Protein AF-A0A0N4XVY9-F1 (afdb_monomer)

Secondary structure (DSSP, 8-state):
---STT------SHHHHHTSS---HHHHHHHHHHHHHH-TT---SEEEESSTTHHHHHHHHHSTT--PEEEE-HHHHHHHHHHHHHHHS------

Mean predicted aligned error: 10.37 Å

Structure (mmCIF, N/CA/C/O backbone):
data_AF-A0A0N4XVY9-F1
#
_entry.id   AF-A0A0N4XVY9-F1
#
loop_
_atom_site.group_PDB
_atom_site.id
_atom_site.type_symbol
_atom_site.label_atom_id
_atom_site.label_alt_id
_atom_site.label_comp_id
_atom_site.label_asym_id
_atom_site.label_entity_id
_atom_site.label_seq_id
_atom_site.pdbx_PDB_ins_code
_atom_site.Cartn_x
_atom_site.Cartn_y
_atom_site.Cartn_z
_atom_site.occupancy
_atom_site.B_iso_or_equiv
_atom_site.auth_seq_id
_atom_site.auth_comp_id
_atom_site.auth_asym_id
_atom_site.auth_atom_id
_atom_site.pdbx_PDB_model_num
ATOM 1 N N . MET A 1 1 ? -9.554 8.551 -5.044 1.00 36.94 1 MET A N 1
ATOM 2 C CA . MET A 1 1 ? -9.927 9.763 -4.291 1.00 36.94 1 MET A CA 1
ATOM 3 C C . MET A 1 1 ? -10.152 10.819 -5.357 1.00 36.94 1 MET A C 1
ATOM 5 O O . MET A 1 1 ? -9.195 11.182 -6.020 1.00 36.94 1 MET A O 1
ATOM 9 N N . VAL A 1 2 ? -11.415 11.116 -5.666 1.00 30.39 2 VAL A N 1
ATOM 10 C CA . VAL A 1 2 ? -11.815 12.006 -6.768 1.00 30.39 2 VAL A CA 1
ATOM 11 C C . VAL A 1 2 ? -12.195 13.327 -6.118 1.00 30.39 2 VAL A C 1
ATOM 13 O O . VAL A 1 2 ? -13.213 13.404 -5.435 1.00 30.39 2 VAL A O 1
ATOM 16 N N . THR A 1 3 ? -11.317 14.316 -6.223 1.00 38.84 3 THR A N 1
ATOM 17 C CA . THR A 1 3 ? -11.455 15.620 -5.550 1.00 38.84 3 THR A CA 1
ATOM 18 C C . THR A 1 3 ? -12.034 16.707 -6.450 1.00 38.84 3 THR A C 1
ATOM 20 O O . THR A 1 3 ? -12.315 17.801 -5.976 1.00 38.84 3 THR A O 1
ATOM 23 N N . ASP A 1 4 ? -12.294 16.404 -7.719 1.00 41.41 4 ASP A N 1
ATOM 24 C CA . ASP A 1 4 ? -13.075 17.244 -8.617 1.00 41.41 4 ASP A CA 1
ATOM 25 C C . ASP A 1 4 ? -13.737 16.409 -9.727 1.00 41.41 4 ASP A C 1
ATOM 27 O O . ASP A 1 4 ? -13.343 15.281 -10.022 1.00 41.41 4 ASP A O 1
ATOM 31 N N . LYS A 1 5 ? -14.763 16.977 -10.377 1.00 44.50 5 LYS A N 1
ATOM 32 C CA . LYS A 1 5 ? -15.406 16.409 -11.582 1.00 44.50 5 LYS A CA 1
ATOM 33 C C . LYS A 1 5 ? -14.470 16.391 -12.809 1.00 44.50 5 LYS A C 1
ATOM 35 O O . LYS A 1 5 ? -14.941 16.219 -13.928 1.00 44.50 5 LYS A O 1
ATOM 40 N N . LEU A 1 6 ? -13.175 16.635 -12.607 1.00 47.25 6 LEU A N 1
ATOM 41 C CA . LEU A 1 6 ? -12.143 16.722 -13.637 1.00 47.25 6 LEU A CA 1
ATOM 42 C C . LEU A 1 6 ? -11.199 15.515 -13.606 1.00 47.25 6 LEU A C 1
ATOM 44 O O . LEU A 1 6 ? -10.207 15.513 -14.331 1.00 47.25 6 LEU A O 1
ATOM 48 N N . ASP A 1 7 ? -11.512 14.506 -12.784 1.00 42.81 7 ASP A N 1
ATOM 49 C CA . ASP A 1 7 ? -10.786 13.235 -12.710 1.00 42.81 7 ASP A CA 1
ATOM 50 C C . ASP A 1 7 ? -9.282 13.430 -12.435 1.00 42.81 7 ASP A C 1
ATOM 52 O O . ASP A 1 7 ? -8.425 12.647 -12.855 1.00 42.81 7 ASP A O 1
ATOM 56 N N . ARG A 1 8 ? -8.929 14.512 -11.722 1.00 43.09 8 ARG A N 1
ATOM 57 C CA . ARG A 1 8 ? -7.546 14.771 -11.327 1.00 43.09 8 ARG A CA 1
ATOM 58 C C . ARG A 1 8 ? -7.231 13.935 -10.096 1.00 43.09 8 ARG A C 1
ATOM 60 O O . ARG A 1 8 ? -7.744 14.179 -9.003 1.00 43.09 8 ARG A O 1
ATOM 67 N N . GLY A 1 9 ? -6.343 12.960 -10.270 1.00 40.62 9 GLY A N 1
ATOM 68 C CA . GLY A 1 9 ? -5.670 12.292 -9.163 1.00 40.62 9 GLY A CA 1
ATOM 69 C C . GLY A 1 9 ? -4.725 13.272 -8.476 1.00 40.62 9 GLY A C 1
ATOM 70 O O . GLY A 1 9 ? -3.545 13.316 -8.804 1.00 40.62 9 GLY A O 1
ATOM 71 N N . LEU A 1 10 ? -5.236 14.093 -7.557 1.00 43.94 10 LEU A N 1
ATOM 72 C CA . LEU A 1 10 ? -4.369 14.840 -6.652 1.00 43.94 10 LEU A CA 1
ATOM 73 C C . LEU A 1 10 ? -3.641 13.830 -5.751 1.00 43.94 10 LEU A C 1
ATOM 75 O O . LEU A 1 10 ? -4.290 12.894 -5.268 1.00 43.94 10 LEU A O 1
ATOM 79 N N . PRO A 1 11 ? -2.329 13.997 -5.501 1.00 45.84 11 PRO A N 1
ATOM 80 C CA . PRO A 1 11 ? -1.599 13.177 -4.546 1.00 45.84 11 PRO A CA 1
ATOM 81 C C . PRO A 1 11 ? -2.191 13.379 -3.150 1.00 45.84 11 PRO A C 1
ATOM 83 O O . PRO A 1 11 ? -1.818 14.287 -2.410 1.00 45.84 11 PRO A O 1
ATOM 86 N N . GLY A 1 12 ? -3.189 12.577 -2.793 1.00 44.19 12 GLY A N 1
ATOM 87 C CA . GLY A 1 12 ? -3.832 12.647 -1.491 1.00 44.19 12 GLY A CA 1
ATOM 88 C C . GLY A 1 12 ? -2.854 12.171 -0.429 1.00 44.19 12 GLY A C 1
ATOM 89 O O . GLY A 1 12 ? -2.794 10.975 -0.187 1.00 44.19 12 GLY A O 1
ATOM 90 N N . GLY A 1 13 ? -2.069 13.086 0.150 1.00 47.91 13 GLY A N 1
ATOM 91 C CA . GLY A 1 13 ? -1.247 12.961 1.368 1.00 47.91 13 GLY A CA 1
ATOM 92 C C . GLY A 1 13 ? -0.121 11.913 1.396 1.00 47.91 13 GLY A C 1
ATOM 93 O O . GLY A 1 13 ? 0.837 12.073 2.148 1.00 47.91 13 GLY A O 1
ATOM 94 N N . VAL A 1 14 ? -0.203 10.848 0.596 1.00 49.00 14 VAL A N 1
ATOM 95 C CA . VAL A 1 14 ? 0.686 9.680 0.678 1.00 49.00 14 VAL A CA 1
ATOM 96 C C . VAL A 1 14 ? 1.970 9.883 -0.134 1.00 49.00 14 VAL A C 1
ATOM 98 O O . VAL A 1 14 ? 3.035 9.448 0.299 1.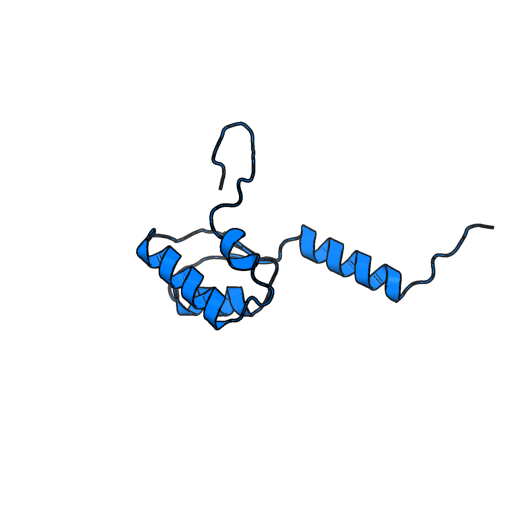00 49.00 14 VAL A O 1
ATOM 101 N N . GLU A 1 15 ? 1.918 10.610 -1.256 1.00 45.38 15 GLU A N 1
ATOM 102 C CA . GLU A 1 15 ? 3.122 10.875 -2.065 1.00 45.38 15 GLU A CA 1
ATOM 103 C C . GLU A 1 15 ? 4.114 11.814 -1.362 1.00 45.38 15 GLU A C 1
ATOM 105 O O . GLU A 1 15 ? 5.321 11.702 -1.566 1.00 45.38 15 GLU A O 1
ATOM 110 N N . THR A 1 16 ? 3.642 12.686 -0.465 1.00 42.09 16 THR A N 1
ATOM 111 C CA . THR A 1 16 ? 4.510 13.602 0.293 1.00 42.09 16 THR A CA 1
ATOM 112 C C . THR A 1 16 ? 5.361 12.864 1.334 1.00 42.09 16 THR A C 1
ATOM 114 O O . THR A 1 16 ? 6.4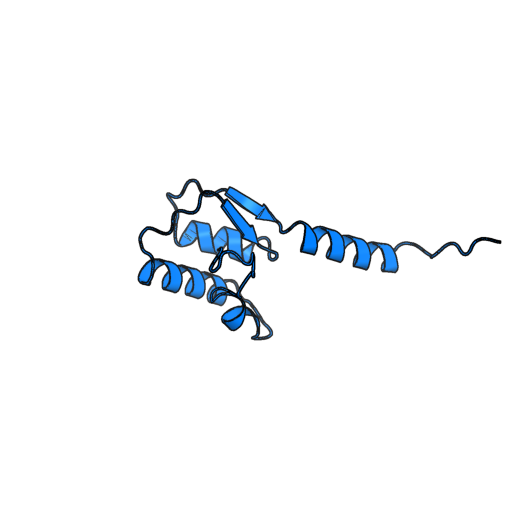83 13.281 1.606 1.00 42.09 16 THR A O 1
ATOM 117 N N . PHE A 1 17 ? 4.881 11.733 1.872 1.00 45.25 17 PHE A N 1
ATOM 118 C CA . PHE A 1 17 ? 5.669 10.862 2.758 1.00 45.25 17 PHE A CA 1
ATOM 119 C C . PHE A 1 17 ? 6.664 9.982 1.983 1.00 45.25 17 PHE A C 1
ATOM 121 O O . PHE A 1 17 ? 7.757 9.707 2.477 1.00 45.25 17 PHE A O 1
ATOM 128 N N . ALA A 1 18 ? 6.304 9.553 0.769 1.00 46.41 18 ALA A N 1
ATOM 129 C CA . ALA A 1 18 ? 7.108 8.642 -0.050 1.00 46.41 18 ALA A CA 1
ATOM 130 C C . ALA A 1 18 ? 8.267 9.322 -0.806 1.00 46.41 18 ALA A C 1
ATOM 132 O O . ALA A 1 18 ? 9.148 8.637 -1.318 1.00 46.41 18 ALA A O 1
ATOM 133 N N . HIS A 1 19 ? 8.307 10.659 -0.858 1.00 45.25 19 HIS A N 1
ATOM 134 C CA . HIS A 1 19 ? 9.400 11.404 -1.499 1.00 45.25 19 HIS A CA 1
ATOM 135 C C . HIS A 1 19 ? 10.725 11.360 -0.706 1.00 45.25 19 HIS A C 1
ATOM 137 O O . HIS A 1 19 ? 11.772 11.760 -1.212 1.00 45.25 19 HIS A O 1
ATOM 143 N N . SER A 1 20 ? 10.711 10.855 0.534 1.00 47.31 20 SER A N 1
ATOM 144 C CA . SER A 1 20 ? 11.932 10.549 1.285 1.00 47.31 20 SER A CA 1
ATOM 145 C C . SER A 1 20 ? 12.459 9.180 0.850 1.00 47.31 20 SER A C 1
ATOM 147 O O . SER A 1 20 ? 11.759 8.184 0.985 1.00 47.31 20 SER A O 1
ATOM 149 N N . PHE A 1 21 ? 13.697 9.144 0.354 1.00 47.53 21 PHE A N 1
ATOM 150 C CA . PHE A 1 21 ? 14.431 8.055 -0.323 1.00 47.53 21 PHE A CA 1
ATOM 151 C C . PHE A 1 21 ? 14.470 6.650 0.341 1.00 47.53 21 PHE A C 1
ATOM 153 O O . PHE A 1 21 ? 15.217 5.783 -0.108 1.00 47.53 21 PHE A O 1
ATOM 160 N N . CYS A 1 22 ? 13.709 6.394 1.407 1.00 57.88 22 CYS A N 1
ATOM 161 C CA . CYS A 1 22 ? 13.584 5.091 2.049 1.00 57.88 22 CYS A CA 1
AT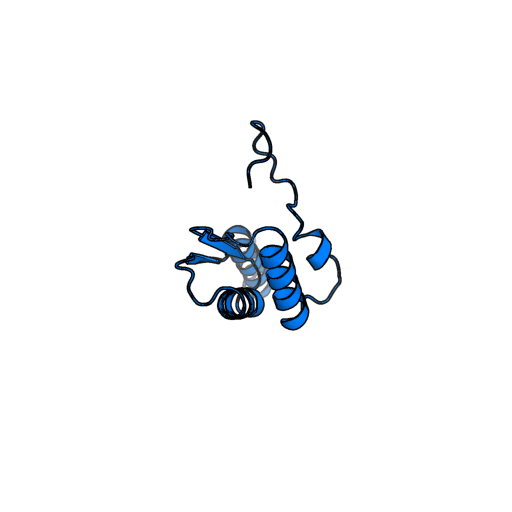OM 162 C C . CYS A 1 22 ? 12.223 4.970 2.759 1.00 57.88 22 CYS A C 1
ATOM 164 O O . CYS A 1 22 ? 12.041 5.408 3.901 1.00 57.88 22 CYS A O 1
ATOM 166 N N . VAL A 1 23 ? 11.248 4.362 2.084 1.00 68.06 23 VAL A N 1
ATOM 167 C CA . VAL A 1 23 ? 9.978 3.970 2.702 1.00 68.06 23 VAL A CA 1
ATOM 168 C C . VAL A 1 23 ? 10.220 2.679 3.489 1.00 68.06 23 VAL A C 1
ATOM 170 O O . VAL A 1 23 ? 10.302 1.585 2.943 1.00 68.06 23 VAL A O 1
ATOM 173 N N . THR A 1 24 ? 10.402 2.802 4.805 1.00 78.75 24 THR A N 1
ATOM 174 C CA . THR A 1 24 ? 10.558 1.640 5.692 1.00 78.75 24 THR A CA 1
ATOM 175 C C . THR A 1 24 ? 9.199 1.124 6.162 1.00 78.75 24 THR A C 1
ATOM 177 O O . THR A 1 24 ? 8.218 1.867 6.219 1.00 78.75 24 THR A O 1
ATOM 180 N N . ALA A 1 25 ? 9.137 -0.135 6.608 1.00 81.19 25 ALA A N 1
ATOM 181 C CA . ALA A 1 25 ? 7.928 -0.681 7.233 1.00 81.19 25 ALA A CA 1
ATOM 182 C C . ALA A 1 25 ? 7.438 0.172 8.424 1.00 81.19 25 ALA A C 1
ATOM 184 O O . ALA A 1 25 ? 6.230 0.323 8.619 1.00 81.19 25 ALA A O 1
ATOM 185 N N . ALA A 1 26 ? 8.365 0.777 9.179 1.00 83.50 26 ALA A N 1
ATOM 186 C CA . ALA A 1 26 ? 8.051 1.697 10.269 1.00 83.50 26 ALA A CA 1
ATOM 187 C C . ALA A 1 26 ? 7.371 2.978 9.760 1.00 83.50 26 ALA A C 1
ATOM 189 O O . ALA A 1 26 ? 6.329 3.360 10.292 1.00 83.50 26 ALA A O 1
ATOM 190 N N . ASN A 1 27 ? 7.892 3.585 8.689 1.00 83.12 27 ASN A N 1
ATOM 191 C CA . ASN A 1 27 ? 7.308 4.786 8.081 1.00 83.12 27 ASN A CA 1
ATOM 192 C C . ASN A 1 27 ? 5.880 4.515 7.586 1.00 83.12 27 ASN A C 1
ATOM 194 O O . ASN A 1 27 ? 4.964 5.288 7.866 1.00 83.12 27 ASN A O 1
ATOM 198 N N . VAL A 1 28 ? 5.664 3.374 6.926 1.00 84.81 28 VAL A N 1
ATOM 199 C CA . VAL A 1 28 ? 4.340 2.975 6.423 1.00 84.81 28 VAL A CA 1
ATOM 200 C C . VAL A 1 28 ? 3.356 2.693 7.563 1.00 84.81 28 VAL A C 1
ATOM 202 O O . VAL A 1 28 ? 2.173 3.020 7.469 1.00 84.81 28 VAL A O 1
ATOM 205 N N . ARG A 1 29 ? 3.822 2.121 8.678 1.00 88.44 29 ARG A N 1
ATOM 206 C CA . ARG A 1 29 ? 2.985 1.942 9.872 1.00 88.44 29 ARG A CA 1
ATOM 207 C C . ARG A 1 29 ? 2.568 3.286 10.465 1.00 88.44 29 ARG A C 1
ATOM 209 O O . ARG A 1 29 ? 1.391 3.461 10.772 1.00 88.44 29 ARG A O 1
ATOM 216 N N . THR A 1 30 ? 3.503 4.227 10.596 1.00 89.62 30 THR A N 1
ATOM 217 C CA . THR A 1 30 ? 3.217 5.587 11.075 1.00 89.62 30 THR A CA 1
ATOM 218 C C . THR A 1 30 ? 2.201 6.289 10.181 1.00 89.62 30 THR A C 1
ATOM 220 O O . THR A 1 30 ? 1.246 6.865 10.694 1.00 89.62 30 THR A O 1
ATOM 223 N N . LEU A 1 31 ? 2.332 6.161 8.857 1.00 87.50 31 LEU A N 1
ATOM 224 C CA . LEU A 1 31 ? 1.349 6.677 7.905 1.00 87.50 31 LEU A CA 1
ATOM 225 C C . LEU A 1 31 ? -0.064 6.155 8.209 1.00 87.50 31 LEU A C 1
ATOM 227 O O . LEU A 1 31 ? -0.995 6.946 8.350 1.00 87.50 31 LEU A O 1
ATOM 231 N N . PHE A 1 32 ? -0.240 4.839 8.356 1.00 89.25 32 PHE A N 1
ATOM 232 C CA . PHE A 1 32 ? -1.561 4.279 8.652 1.00 89.25 32 PHE A CA 1
ATOM 233 C C . PHE A 1 32 ? -2.094 4.686 10.031 1.00 89.25 32 PHE A C 1
ATOM 235 O O . PHE A 1 32 ? -3.302 4.867 10.176 1.00 89.25 32 PHE A O 1
ATOM 242 N N . LEU A 1 33 ? -1.225 4.876 11.030 1.00 91.94 33 LEU A N 1
ATOM 243 C CA . LEU A 1 33 ? -1.628 5.409 12.335 1.00 91.94 33 LEU A CA 1
ATOM 244 C C . LEU A 1 33 ? -2.155 6.846 12.226 1.00 91.94 33 LEU A C 1
ATOM 246 O O . LEU A 1 33 ? -3.186 7.148 12.826 1.00 91.94 33 LEU A O 1
ATOM 250 N N . ILE A 1 34 ? -1.498 7.695 11.429 1.00 91.75 34 ILE A N 1
ATOM 251 C CA . ILE A 1 34 ? -1.954 9.066 11.152 1.00 91.75 34 ILE A CA 1
ATOM 252 C C . ILE A 1 34 ? -3.292 9.042 10.404 1.00 91.75 34 ILE A C 1
ATOM 254 O O . ILE A 1 34 ? -4.223 9.755 10.776 1.00 91.75 34 ILE A O 1
ATOM 258 N N . ILE A 1 35 ? -3.432 8.179 9.391 1.00 89.75 35 ILE A N 1
ATOM 259 C CA . ILE A 1 35 ? -4.707 8.005 8.680 1.00 89.75 35 ILE A CA 1
ATOM 260 C C . ILE A 1 35 ? -5.808 7.617 9.667 1.00 89.75 35 ILE A C 1
ATOM 262 O O . ILE A 1 35 ? -6.867 8.229 9.647 1.00 89.75 35 ILE A O 1
ATOM 266 N N . ARG A 1 36 ? -5.555 6.670 10.577 1.00 89.88 36 ARG A N 1
ATOM 267 C CA . ARG A 1 36 ? -6.534 6.258 11.592 1.00 89.88 36 ARG A CA 1
ATOM 268 C C . ARG A 1 36 ? -6.897 7.388 12.558 1.00 89.88 36 ARG A C 1
ATOM 270 O O . ARG A 1 36 ? -8.044 7.457 12.981 1.00 89.88 36 ARG A O 1
ATOM 277 N N . SER A 1 37 ? -5.950 8.258 12.927 1.00 91.75 37 SER A N 1
ATOM 278 C CA . SER A 1 37 ? -6.254 9.398 13.804 1.00 91.75 37 SER A CA 1
ATOM 279 C C . SER A 1 37 ? -7.085 10.477 13.112 1.00 91.75 37 SER A C 1
ATOM 281 O O . SER A 1 37 ? -7.879 11.139 13.768 1.00 91.75 37 SER A O 1
ATOM 283 N N . LEU A 1 38 ? -6.901 10.658 11.801 1.00 91.00 38 LEU A N 1
ATOM 284 C CA . LEU A 1 38 ? -7.623 11.665 11.018 1.00 91.00 38 LEU A CA 1
ATOM 285 C C . LEU A 1 38 ? -8.969 11.143 10.494 1.00 91.00 38 LEU A C 1
ATOM 287 O O . LEU A 1 38 ? -9.922 11.904 10.364 1.00 91.00 38 LEU A O 1
ATOM 291 N N . LEU A 1 39 ? -9.035 9.850 10.179 1.00 87.81 39 LEU A N 1
ATOM 292 C CA . LEU A 1 39 ? -10.171 9.148 9.591 1.00 87.81 39 LEU A CA 1
ATOM 293 C C . LEU A 1 39 ? -10.344 7.798 10.314 1.00 87.81 39 LEU A C 1
ATOM 295 O O . LEU A 1 39 ? -9.912 6.760 9.804 1.00 87.81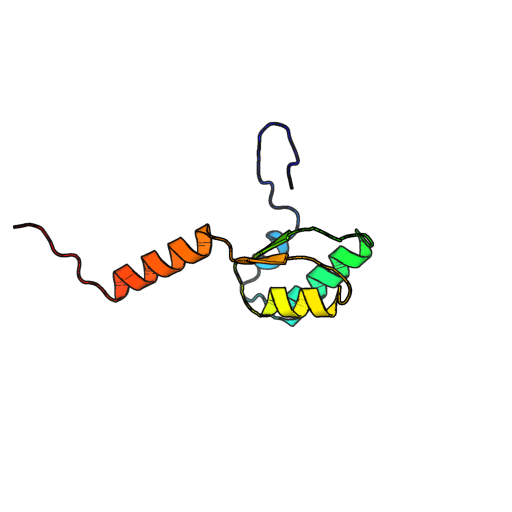 39 LEU A O 1
ATOM 299 N N . PRO A 1 40 ? -10.950 7.781 11.514 1.00 83.75 40 PRO A N 1
ATOM 300 C CA . PRO A 1 40 ? -11.116 6.553 12.297 1.00 83.75 40 PRO A CA 1
ATOM 301 C C . PRO A 1 40 ? -11.957 5.494 11.569 1.00 83.75 40 PRO A C 1
ATOM 303 O O . PRO A 1 40 ? -11.671 4.303 11.684 1.00 83.75 40 PRO A O 1
ATOM 306 N N . ASP A 1 41 ? -12.900 5.926 10.728 1.00 83.69 41 ASP A N 1
ATOM 307 C CA . ASP A 1 41 ? -13.752 5.060 9.903 1.00 83.69 41 ASP A CA 1
ATOM 308 C C . ASP A 1 41 ? -13.140 4.742 8.528 1.00 83.69 41 ASP A C 1
ATOM 310 O O . ASP A 1 41 ? -13.848 4.449 7.561 1.00 83.69 41 ASP A O 1
ATOM 314 N N . PHE A 1 42 ? -11.811 4.817 8.400 1.00 85.19 42 PHE A N 1
ATOM 315 C CA . PHE A 1 42 ? -11.106 4.465 7.170 1.00 85.19 42 PHE A CA 1
ATOM 316 C C . PHE A 1 42 ? -11.224 2.958 6.868 1.00 85.19 42 PHE A C 1
ATOM 318 O O . PHE A 1 42 ? -10.350 2.151 7.188 1.00 85.19 42 PHE A O 1
ATOM 325 N N . ALA A 1 43 ? -12.324 2.589 6.211 1.00 83.12 43 ALA A N 1
ATOM 326 C CA . ALA A 1 43 ? -12.681 1.230 5.808 1.00 83.12 43 ALA A CA 1
ATOM 327 C C . ALA A 1 43 ? -12.872 1.133 4.281 1.00 83.12 43 ALA A C 1
ATOM 329 O O . ALA A 1 43 ? -13.969 0.829 3.797 1.00 83.12 43 ALA A O 1
ATOM 330 N N . PRO A 1 44 ? -11.843 1.446 3.471 1.00 87.88 44 PRO A N 1
ATOM 331 C CA . PRO A 1 44 ? -11.976 1.356 2.026 1.00 87.88 44 PRO A CA 1
ATOM 332 C C . PRO A 1 44 ? -12.259 -0.091 1.609 1.00 87.88 44 PRO A C 1
ATOM 334 O O . PRO A 1 44 ? -11.629 -1.023 2.088 1.00 87.88 44 PRO A O 1
ATOM 337 N N . LYS A 1 45 ? -13.144 -0.304 0.630 1.00 89.31 45 LYS A N 1
ATOM 338 C CA . LYS A 1 45 ? -13.344 -1.649 0.053 1.00 89.31 45 LYS A CA 1
ATOM 339 C C . LYS A 1 45 ? -12.062 -2.193 -0.587 1.00 89.31 45 LYS A C 1
ATOM 341 O O . LYS A 1 45 ? -11.861 -3.404 -0.682 1.00 89.31 45 LYS A O 1
ATOM 346 N N . THR A 1 46 ? -11.210 -1.297 -1.082 1.00 86.44 46 THR A N 1
ATOM 347 C CA . THR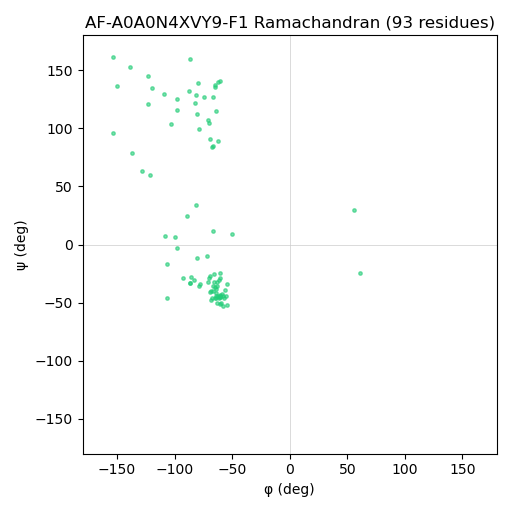 A 1 46 ? -10.014 -1.641 -1.845 1.00 86.44 46 THR A CA 1
ATOM 348 C C . THR A 1 46 ? -8.915 -0.603 -1.641 1.00 86.44 46 THR A C 1
ATOM 350 O O . THR A 1 46 ? -9.183 0.595 -1.699 1.00 86.44 46 THR A O 1
ATOM 353 N N . ILE A 1 47 ? -7.682 -1.070 -1.451 1.00 86.31 47 ILE A N 1
ATOM 354 C CA . ILE A 1 47 ? -6.458 -0.263 -1.465 1.00 86.31 47 ILE A CA 1
ATOM 355 C C . ILE A 1 47 ? -5.553 -0.785 -2.579 1.00 86.31 47 ILE A C 1
ATOM 357 O O . ILE A 1 47 ? -5.362 -1.994 -2.718 1.00 86.31 47 ILE A O 1
ATOM 361 N N . VAL A 1 48 ? -4.989 0.135 -3.359 1.00 84.88 48 VAL A N 1
ATOM 362 C CA . VAL A 1 48 ? -4.007 -0.161 -4.405 1.00 84.88 48 VAL A CA 1
ATOM 363 C C . VAL A 1 48 ? -2.646 0.362 -3.955 1.00 84.88 48 VAL A C 1
ATOM 365 O O . VAL A 1 48 ? -2.545 1.520 -3.563 1.00 84.88 48 VAL A O 1
ATOM 368 N N . THR A 1 49 ? -1.612 -0.474 -4.011 1.00 82.38 49 THR A N 1
ATOM 369 C CA . THR A 1 49 ? -0.237 -0.116 -3.623 1.00 82.38 49 THR A CA 1
ATOM 370 C C . THR A 1 49 ? 0.779 -0.698 -4.610 1.00 82.38 49 THR A C 1
ATOM 372 O O . THR A 1 49 ? 0.507 -1.678 -5.308 1.00 82.38 49 THR A O 1
ATOM 375 N N . ASP A 1 50 ? 1.921 -0.039 -4.736 1.00 74.00 50 ASP A N 1
ATOM 376 C CA . ASP A 1 50 ? 3.083 -0.421 -5.538 1.00 74.00 50 ASP A CA 1
ATOM 377 C C . ASP A 1 50 ? 4.121 -1.228 -4.737 1.00 74.00 50 ASP A C 1
ATOM 379 O O . ASP A 1 50 ? 4.774 -2.104 -5.307 1.00 74.00 50 ASP A O 1
ATOM 383 N N . GLU A 1 51 ? 4.214 -1.009 -3.421 1.00 66.81 51 GLU A N 1
ATOM 384 C CA . GLU A 1 51 ? 5.100 -1.740 -2.512 1.00 66.81 51 GLU A CA 1
ATOM 385 C C . GLU A 1 51 ? 4.383 -2.876 -1.764 1.00 66.81 51 GLU A C 1
ATOM 387 O O . GLU A 1 51 ? 3.475 -2.693 -0.951 1.00 66.81 51 GLU A O 1
ATOM 392 N N . ALA A 1 52 ? 4.816 -4.106 -2.037 1.00 64.88 52 ALA A N 1
ATOM 393 C CA . ALA A 1 52 ? 3.933 -5.248 -1.874 1.00 64.88 52 ALA A CA 1
ATOM 394 C C . ALA A 1 52 ? 3.732 -5.763 -0.441 1.00 64.88 52 ALA A C 1
ATOM 396 O O . ALA A 1 52 ? 2.642 -6.234 -0.116 1.00 64.88 52 ALA A O 1
ATOM 397 N N . ALA A 1 53 ? 4.762 -5.719 0.406 1.00 73.81 53 ALA A N 1
ATOM 398 C CA . ALA A 1 53 ? 4.724 -6.371 1.718 1.00 73.81 53 ALA A CA 1
ATOM 399 C C . ALA A 1 53 ? 4.578 -5.375 2.875 1.00 73.81 53 ALA A C 1
ATOM 401 O O . ALA A 1 53 ? 3.740 -5.577 3.751 1.00 73.81 53 ALA A O 1
ATOM 402 N N . CYS A 1 54 ? 5.352 -4.286 2.877 1.00 80.12 54 CYS A N 1
ATOM 403 C CA . CYS A 1 54 ? 5.334 -3.283 3.946 1.00 80.12 54 CYS A CA 1
ATOM 404 C C . CYS A 1 54 ? 3.962 -2.599 4.071 1.00 80.12 54 CYS A C 1
ATOM 406 O O . CYS A 1 54 ? 3.440 -2.517 5.180 1.00 80.12 54 CYS A O 1
ATOM 408 N N . PHE A 1 55 ? 3.325 -2.197 2.964 1.00 82.62 55 PHE A N 1
ATOM 409 C CA . PHE A 1 55 ? 1.984 -1.600 2.987 1.00 82.62 55 PHE A CA 1
ATOM 410 C C . PHE A 1 55 ? 0.908 -2.588 3.412 1.00 82.62 55 PHE A C 1
ATOM 412 O O . PHE A 1 55 ? 0.104 -2.267 4.286 1.00 82.62 55 PHE A O 1
ATOM 419 N N . CYS A 1 56 ? 0.918 -3.803 2.862 1.00 82.69 56 CYS A N 1
ATOM 420 C CA . CYS A 1 56 ? -0.061 -4.823 3.230 1.00 82.69 56 CYS A CA 1
ATOM 421 C C . CYS A 1 56 ? 0.029 -5.192 4.719 1.00 82.69 56 CYS A C 1
ATOM 423 O O . CYS A 1 56 ? -0.992 -5.241 5.408 1.00 82.69 56 CYS A O 1
ATOM 425 N N . ASN A 1 57 ? 1.243 -5.417 5.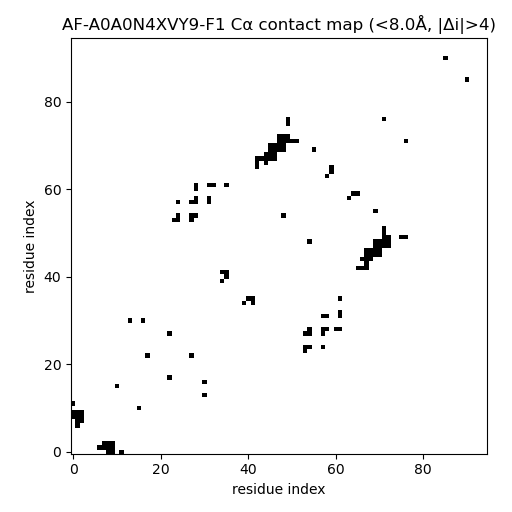226 1.00 86.56 57 ASN A N 1
ATOM 426 C CA . ASN A 1 57 ? 1.462 -5.807 6.616 1.00 86.56 57 ASN A CA 1
ATOM 427 C C . ASN A 1 57 ? 1.123 -4.661 7.572 1.00 86.56 57 ASN A C 1
ATOM 429 O O . ASN A 1 57 ? 0.367 -4.860 8.521 1.00 86.56 57 ASN A O 1
ATOM 433 N N . SER A 1 58 ? 1.618 -3.452 7.301 1.00 88.00 58 SER A N 1
ATOM 434 C CA . SER A 1 58 ? 1.347 -2.288 8.147 1.00 88.00 58 SER A CA 1
ATOM 435 C C . SER A 1 58 ? -0.136 -1.920 8.163 1.00 88.00 58 SER A C 1
ATOM 437 O O . SER A 1 58 ? -0.660 -1.603 9.230 1.00 88.00 58 SER A O 1
ATOM 439 N N . TYR A 1 59 ? -0.839 -2.034 7.029 1.00 89.06 59 TYR A N 1
ATOM 440 C CA . TYR A 1 59 ? -2.287 -1.825 6.981 1.00 89.06 59 TYR A CA 1
ATOM 441 C C . TYR A 1 59 ? -3.023 -2.814 7.890 1.00 89.06 59 TYR A C 1
ATOM 443 O O . TYR A 1 59 ? -3.802 -2.400 8.744 1.00 89.06 59 TYR A O 1
ATOM 451 N N . ARG A 1 60 ? -2.731 -4.116 7.761 1.00 88.94 60 ARG A N 1
ATOM 452 C CA . ARG A 1 60 ? -3.367 -5.168 8.573 1.00 88.94 60 ARG A CA 1
ATOM 453 C C . ARG A 1 60 ? -3.065 -5.035 10.065 1.00 88.94 60 ARG A C 1
ATOM 455 O O . ARG A 1 60 ? -3.917 -5.358 10.880 1.00 88.94 60 ARG A O 1
ATOM 462 N N . VAL A 1 61 ? -1.886 -4.532 10.432 1.00 91.75 61 VAL A N 1
ATOM 463 C CA . VAL A 1 61 ? -1.541 -4.256 11.837 1.00 91.75 61 VAL A CA 1
ATOM 464 C C . VAL A 1 61 ? -2.359 -3.091 12.401 1.00 91.75 61 VAL A C 1
ATOM 466 O O . VAL A 1 61 ? -2.770 -3.138 13.559 1.00 91.75 61 VAL A O 1
ATOM 469 N N . VAL A 1 62 ? -2.586 -2.032 11.620 1.00 91.19 62 VAL A N 1
ATOM 470 C CA . VAL A 1 62 ? -3.308 -0.836 12.096 1.00 91.19 62 VAL A CA 1
ATOM 471 C C . VAL A 1 62 ? -4.832 -1.005 12.021 1.00 91.19 62 VAL A C 1
ATOM 473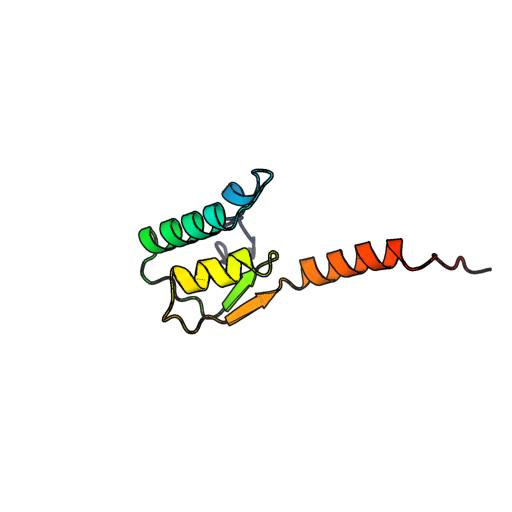 O O . VAL A 1 62 ? -5.540 -0.465 12.877 1.00 91.19 62 VAL A O 1
ATOM 476 N N . PHE A 1 63 ? -5.318 -1.784 11.051 1.00 90.25 63 PHE A N 1
ATOM 477 C CA . PHE A 1 63 ? -6.731 -2.028 10.752 1.00 90.25 63 PHE A CA 1
ATOM 478 C C . PHE A 1 63 ? -7.051 -3.542 10.669 1.00 90.25 63 PHE A C 1
ATOM 480 O O . PHE A 1 63 ? -7.442 -4.033 9.607 1.00 90.25 63 PHE A O 1
ATOM 487 N N . PRO A 1 64 ? -6.903 -4.311 11.766 1.00 88.19 64 PRO A N 1
ATOM 488 C CA . PRO A 1 64 ? -6.956 -5.780 11.732 1.00 88.19 64 PRO A CA 1
ATOM 489 C C . PRO A 1 64 ? -8.322 -6.369 11.354 1.00 88.19 64 PRO A C 1
ATOM 491 O O . PRO A 1 64 ? -8.382 -7.468 10.814 1.00 88.19 64 PRO A O 1
ATOM 494 N N . ASN A 1 65 ? -9.411 -5.636 11.597 1.00 86.25 65 ASN A N 1
ATOM 495 C CA . ASN A 1 65 ? -10.780 -6.126 11.403 1.00 86.25 65 ASN A CA 1
ATOM 496 C C . ASN A 1 65 ? -11.421 -5.655 10.085 1.00 86.25 65 ASN A C 1
ATOM 498 O O . ASN A 1 65 ? -12.614 -5.861 9.873 1.00 86.25 65 ASN A O 1
ATOM 502 N N . MET A 1 66 ? -10.664 -4.993 9.205 1.00 83.19 66 MET A N 1
ATOM 503 C CA . MET A 1 66 ? -11.212 -4.440 7.965 1.00 83.19 66 MET A CA 1
ATOM 504 C C . MET A 1 66 ? -11.199 -5.472 6.834 1.00 83.19 66 MET A C 1
ATO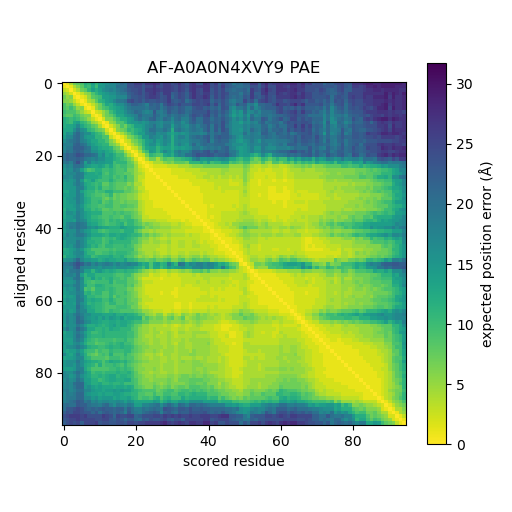M 506 O O . MET A 1 66 ? -10.170 -6.077 6.539 1.00 83.19 66 MET A O 1
ATOM 510 N N . ASN A 1 67 ? -12.322 -5.610 6.122 1.00 87.50 67 ASN A N 1
ATOM 511 C CA . ASN A 1 67 ? -12.458 -6.494 4.952 1.00 87.50 67 ASN A CA 1
ATOM 512 C C . ASN A 1 67 ? -11.914 -5.858 3.652 1.00 87.50 67 ASN A C 1
ATOM 514 O O . ASN A 1 67 ? -12.463 -6.019 2.559 1.00 87.50 67 ASN A O 1
ATOM 518 N N . THR A 1 68 ? -10.855 -5.065 3.780 1.00 88.88 68 THR A N 1
ATOM 519 C CA . THR A 1 68 ? -10.254 -4.305 2.686 1.00 88.88 68 THR A CA 1
ATOM 520 C C . THR A 1 68 ? -9.463 -5.225 1.773 1.00 88.88 68 THR A C 1
ATOM 522 O O . THR A 1 68 ? -8.553 -5.934 2.211 1.00 88.88 68 THR A O 1
ATOM 525 N N . ARG A 1 69 ? -9.751 -5.176 0.471 1.00 87.94 69 ARG A N 1
ATOM 526 C CA . ARG A 1 69 ? -8.958 -5.895 -0.532 1.00 87.94 69 ARG A CA 1
ATOM 527 C C . ARG A 1 69 ? -7.707 -5.104 -0.894 1.00 87.94 69 ARG A C 1
ATOM 529 O O . ARG A 1 69 ? -7.790 -3.934 -1.254 1.00 87.94 69 ARG A O 1
ATOM 536 N N . LEU A 1 70 ? -6.553 -5.755 -0.829 1.00 85.38 70 LEU A N 1
ATOM 537 C CA . LEU A 1 70 ? -5.274 -5.169 -1.224 1.00 85.38 70 LEU A CA 1
ATOM 538 C C . LEU A 1 70 ? -4.938 -5.614 -2.647 1.00 85.38 70 LEU A C 1
ATOM 540 O O . LEU A 1 70 ? -4.930 -6.809 -2.940 1.00 85.38 70 LEU A O 1
ATOM 544 N N . HIS A 1 71 ? -4.681 -4.650 -3.526 1.00 85.75 71 HIS A N 1
ATOM 545 C CA . HIS A 1 71 ? -4.349 -4.878 -4.927 1.00 85.75 71 HIS A CA 1
ATOM 546 C C . HIS A 1 71 ? -3.007 -4.241 -5.273 1.00 85.75 71 HIS A C 1
ATOM 548 O O . HIS A 1 71 ? -2.675 -3.151 -4.807 1.00 85.75 71 HIS A O 1
ATOM 554 N N . TYR A 1 72 ? -2.261 -4.893 -6.160 1.00 83.06 72 TYR A N 1
ATOM 555 C CA . TYR A 1 72 ? -1.067 -4.296 -6.738 1.00 83.06 72 TYR A CA 1
ATOM 556 C C . TYR A 1 72 ? -1.423 -3.332 -7.860 1.00 83.06 72 TYR A C 1
ATOM 558 O O . TYR A 1 72 ? -2.293 -3.605 -8.694 1.00 83.06 72 TYR A O 1
ATOM 566 N N . CYS A 1 73 ? -0.724 -2.200 -7.900 1.00 84.75 73 CYS A N 1
ATOM 567 C CA . CYS A 1 73 ? -0.900 -1.224 -8.959 1.00 84.75 73 CYS A CA 1
ATOM 568 C C . CYS A 1 73 ? -0.477 -1.819 -10.311 1.00 84.75 73 CYS A C 1
ATOM 570 O O . CYS A 1 73 ? 0.699 -2.100 -10.555 1.00 84.75 73 CYS A O 1
ATOM 572 N N . ARG A 1 74 ? -1.445 -1.967 -11.225 1.00 86.44 74 ARG A N 1
ATOM 573 C CA . ARG A 1 74 ? -1.219 -2.514 -12.572 1.00 86.44 74 ARG A CA 1
ATOM 574 C C . ARG A 1 74 ? -0.146 -1.742 -13.339 1.00 86.44 74 ARG A C 1
ATOM 576 O O . ARG A 1 74 ? 0.653 -2.356 -14.040 1.00 86.44 74 ARG A O 1
ATOM 583 N N . PHE A 1 75 ? -0.116 -0.416 -13.200 1.00 85.56 75 PHE A N 1
ATOM 584 C CA . PHE A 1 75 ? 0.896 0.420 -13.843 1.00 85.56 75 PHE A CA 1
ATOM 585 C C . PHE A 1 75 ? 2.307 0.021 -13.393 1.00 85.56 75 PHE A C 1
ATOM 587 O O . PHE A 1 75 ? 3.151 -0.279 -14.235 1.00 85.56 75 PHE A O 1
ATOM 594 N N . HIS A 1 76 ? 2.540 -0.080 -12.083 1.00 81.38 76 HIS A N 1
ATOM 595 C CA . HIS A 1 76 ? 3.845 -0.457 -11.535 1.00 81.38 76 HIS A CA 1
ATOM 596 C C . HIS A 1 76 ? 4.258 -1.884 -11.899 1.00 81.38 76 HIS A C 1
ATOM 598 O O . HIS A 1 76 ? 5.428 -2.109 -12.217 1.00 81.38 76 HIS A O 1
ATOM 604 N N . ILE A 1 77 ? 3.311 -2.829 -11.952 1.00 85.69 77 ILE A N 1
ATOM 605 C CA . ILE A 1 77 ? 3.575 -4.180 -12.473 1.00 85.69 77 ILE A CA 1
ATOM 606 C C . ILE A 1 77 ? 4.080 -4.101 -13.918 1.00 85.69 77 ILE A C 1
ATOM 608 O O . ILE A 1 77 ? 5.149 -4.625 -14.230 1.00 85.69 77 ILE A O 1
ATOM 612 N N . ILE A 1 78 ? 3.349 -3.405 -14.794 1.00 89.62 78 ILE A N 1
ATOM 613 C CA . ILE A 1 78 ? 3.698 -3.296 -16.217 1.00 89.62 78 ILE A CA 1
ATOM 614 C C . ILE A 1 78 ? 5.065 -2.631 -16.397 1.00 89.62 78 ILE A C 1
ATOM 616 O O . ILE A 1 78 ? 5.873 -3.103 -17.196 1.00 89.62 78 ILE A O 1
ATOM 620 N N . GLN A 1 79 ? 5.350 -1.557 -15.659 1.00 88.00 79 GLN A N 1
ATOM 621 C CA . GLN A 1 79 ? 6.641 -0.872 -15.750 1.00 88.00 79 GLN A CA 1
ATOM 622 C C . GLN A 1 79 ? 7.791 -1.744 -15.238 1.00 88.00 79 GLN A C 1
ATOM 624 O O . GLN A 1 79 ? 8.843 -1.800 -15.881 1.00 88.00 79 GLN A O 1
ATOM 629 N N . SER A 1 80 ? 7.579 -2.480 -14.144 1.00 86.81 80 SER A N 1
ATOM 630 C CA . SER A 1 80 ? 8.564 -3.432 -13.616 1.00 86.81 80 SER A CA 1
ATOM 631 C C . SER A 1 80 ? 8.878 -4.523 -14.635 1.00 86.81 80 SER A C 1
ATOM 633 O O . SER A 1 80 ? 10.047 -4.810 -14.899 1.00 86.81 80 SER A O 1
ATOM 635 N N . TRP A 1 81 ? 7.845 -5.081 -15.271 1.00 91.12 81 TRP A N 1
ATOM 636 C CA . TRP A 1 81 ? 8.006 -6.086 -16.319 1.00 91.12 81 TRP A CA 1
ATOM 637 C C . TRP A 1 81 ? 8.742 -5.526 -17.527 1.00 91.12 81 TRP A C 1
ATOM 639 O O . TRP A 1 81 ? 9.756 -6.088 -17.922 1.00 91.12 81 TRP A O 1
ATOM 649 N N . ARG A 1 82 ? 8.319 -4.375 -18.060 1.00 90.88 82 ARG A N 1
ATOM 650 C CA . ARG A 1 82 ? 8.993 -3.718 -19.192 1.00 90.88 82 ARG A CA 1
ATOM 651 C C . ARG A 1 82 ? 10.472 -3.466 -18.916 1.00 90.88 82 ARG A C 1
ATOM 653 O O . ARG A 1 82 ? 11.304 -3.727 -19.784 1.00 90.88 82 ARG A O 1
ATOM 660 N N . LYS A 1 83 ? 10.809 -2.976 -17.718 1.00 89.75 83 LYS A N 1
ATOM 661 C CA . LYS A 1 83 ? 12.202 -2.762 -17.303 1.00 89.75 83 LYS A CA 1
ATOM 662 C C . LYS A 1 83 ? 12.980 -4.076 -17.307 1.00 89.75 83 LYS A C 1
ATOM 664 O O . LYS A 1 83 ? 14.087 -4.113 -17.833 1.00 89.75 83 LYS A O 1
A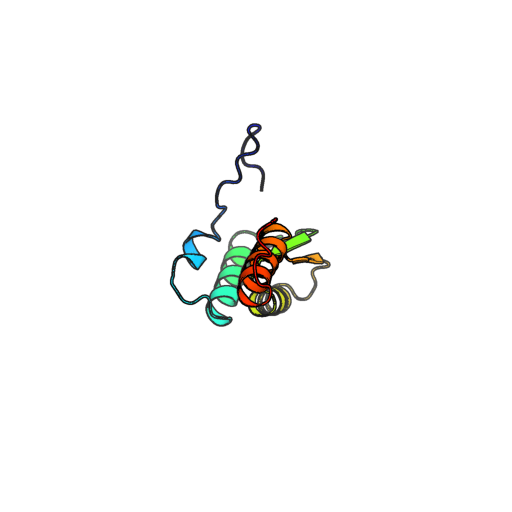TOM 669 N N . LYS A 1 84 ? 12.400 -5.146 -16.758 1.00 90.81 84 LYS A N 1
ATOM 670 C CA . LYS A 1 84 ? 13.057 -6.454 -16.687 1.00 90.81 84 LYS A CA 1
ATOM 671 C C . LYS A 1 84 ? 13.213 -7.103 -18.062 1.00 90.81 84 LYS A C 1
ATOM 673 O O . LYS A 1 84 ? 14.284 -7.617 -18.359 1.00 90.81 84 LYS A O 1
ATOM 678 N N . THR A 1 85 ? 12.206 -7.015 -18.927 1.00 92.62 85 THR A N 1
ATOM 679 C CA . THR A 1 85 ? 12.270 -7.524 -20.304 1.00 92.62 85 THR A CA 1
ATOM 680 C C . THR A 1 85 ? 13.414 -6.882 -21.083 1.00 92.62 85 THR A C 1
ATOM 682 O O . THR A 1 85 ? 14.183 -7.603 -21.703 1.00 92.62 85 THR A O 1
ATOM 685 N N . LYS A 1 86 ? 13.605 -5.559 -20.979 1.00 88.94 86 LYS A N 1
ATOM 686 C CA . LYS A 1 86 ? 14.735 -4.860 -21.624 1.00 88.94 86 LYS A CA 1
ATOM 687 C C . LYS A 1 86 ? 16.116 -5.339 -21.159 1.00 88.94 86 LYS A C 1
ATOM 689 O O . LYS A 1 86 ? 17.084 -5.142 -21.877 1.00 88.94 86 LYS A O 1
ATOM 694 N N . GLN A 1 87 ? 16.221 -5.903 -19.955 1.00 89.81 87 GLN A N 1
ATOM 695 C CA . GLN A 1 87 ? 17.480 -6.436 -19.421 1.00 89.81 87 GLN A CA 1
ATOM 696 C C . GLN A 1 87 ? 17.744 -7.878 -19.857 1.00 89.81 87 GLN A C 1
ATOM 698 O O . GLN A 1 87 ? 18.891 -8.304 -19.866 1.00 89.81 87 GLN A O 1
ATOM 703 N N . LEU A 1 88 ? 16.683 -8.643 -20.122 1.00 90.06 88 LEU A N 1
ATOM 704 C CA . LEU A 1 88 ? 16.760 -10.090 -20.328 1.00 90.06 88 LEU A CA 1
ATOM 705 C C . LEU A 1 88 ? 16.576 -10.513 -21.786 1.00 90.06 88 LEU A C 1
ATOM 707 O O . LEU A 1 88 ? 16.867 -11.656 -22.117 1.00 90.06 88 LEU A O 1
ATOM 711 N N . VAL A 1 89 ? 16.049 -9.634 -22.637 1.00 89.50 89 VAL A N 1
ATOM 712 C CA . VAL A 1 89 ? 15.726 -9.947 -24.029 1.00 89.50 89 VAL A CA 1
ATOM 713 C C . VAL A 1 89 ? 16.467 -8.973 -24.934 1.00 89.50 89 VAL A C 1
ATOM 715 O O . VAL A 1 89 ? 16.267 -7.761 -24.837 1.00 89.50 89 VAL A O 1
ATOM 718 N N . GLU A 1 90 ? 17.306 -9.504 -25.823 1.00 79.94 90 GLU A N 1
ATOM 719 C CA . GLU A 1 90 ? 17.923 -8.714 -26.886 1.00 79.94 90 GLU A CA 1
ATOM 720 C C . GLU A 1 90 ? 16.853 -8.215 -27.856 1.00 79.94 90 GLU A C 1
ATOM 722 O O . GLU A 1 90 ? 15.945 -8.946 -28.266 1.00 79.94 90 GLU A O 1
ATOM 727 N N . VAL A 1 91 ? 16.953 -6.942 -28.233 1.00 75.56 91 VAL A N 1
ATOM 728 C CA . VAL A 1 91 ? 16.081 -6.378 -29.259 1.00 75.56 91 VAL A CA 1
ATOM 729 C C . VAL A 1 91 ? 16.511 -6.976 -30.591 1.00 75.56 91 VAL A C 1
ATOM 731 O O . VAL A 1 91 ? 17.564 -6.634 -31.121 1.00 75.56 91 VAL A O 1
ATOM 734 N N . ARG A 1 92 ? 15.696 -7.880 -31.136 1.00 72.38 92 ARG A N 1
ATOM 735 C CA . ARG A 1 92 ? 15.917 -8.411 -32.478 1.00 72.38 92 ARG A CA 1
ATOM 736 C C . ARG A 1 92 ? 15.630 -7.304 -33.492 1.00 72.38 92 ARG A C 1
ATOM 738 O O . ARG A 1 92 ? 14.468 -6.982 -33.737 1.00 72.38 92 ARG A O 1
ATOM 745 N N . THR A 1 93 ? 16.675 -6.716 -34.060 1.00 70.50 93 THR A N 1
ATOM 746 C CA . THR A 1 93 ? 16.542 -5.782 -35.182 1.00 70.50 93 THR A CA 1
ATOM 747 C C . THR A 1 93 ? 16.040 -6.562 -36.404 1.00 70.50 93 THR A C 1
ATOM 749 O O . THR A 1 93 ? 16.624 -7.604 -36.718 1.00 70.50 93 THR A O 1
ATOM 752 N N . PRO A 1 94 ? 14.950 -6.136 -37.069 1.00 70.50 94 PRO A N 1
ATOM 753 C CA . PRO A 1 94 ? 14.547 -6.734 -38.338 1.00 70.50 94 PRO A CA 1
ATOM 754 C C . PRO A 1 94 ? 15.659 -6.544 -39.380 1.00 70.50 94 PRO A C 1
ATOM 756 O O . PRO A 1 94 ? 16.294 -5.489 -39.390 1.00 70.50 94 PRO A O 1
ATOM 759 N N . LEU A 1 95 ? 15.893 -7.578 -40.200 1.00 58.09 95 LEU A N 1
ATOM 760 C CA . LEU A 1 95 ? 16.764 -7.525 -41.382 1.00 58.09 95 LEU A CA 1
ATOM 761 C C . LEU A 1 95 ? 16.221 -6.541 -42.423 1.00 58.09 95 LEU A C 1
ATOM 763 O O . LEU A 1 95 ? 14.979 -6.510 -42.588 1.00 58.09 95 LEU A O 1
#

Foldseek 3Di:
DQPDPPRDPDVPPPVVLVVPPDDDLVSLLVVLVVCCVVCVPPQDQEDEDQDDDSNVPSNCVSPVPHNYHYHYDPVSVVVVVVVVCVVVPDDDDDD

Organism: Nippostrongylus brasiliensis (NCBI:txid27835)

Nearest PDB structures (foldseek):
  4jke-assembly1_A  TM=4.654E-01  e=1.434E-01  Homo sapiens
  3enb-assembly2_B  TM=5.359E-01  e=2.559E-01  Homo sapiens
  1o6c-assembly1_A  TM=4.779E-01  e=2.005E+00  Bacillus subtilis
  2e18-assembly1_B  TM=3.414E-01  e=1.763E+00  Pyrococcus horikoshii OT3

Sequence (95 aa):
MVTDKLDRGLPGGVETFAHSFCVTAANVRTLFLIIRSLLPDFAPKTIVTDEAACFCNSYRVVFPNMNTRLHYCRFHIIQSWRKKTKQLVEVRTPL

pLDDT: mean 75.27, std 18.27, range [30.39, 92.62]

Solvent-accessible surface area (backbone atoms only — not comparable to full-atom values): 5998 Å² total; per-residue (Å²): 121,77,84,49,101,74,75,51,77,64,76,76,73,55,59,76,64,60,73,47,99,69,82,41,52,67,57,44,32,52,50,46,51,52,46,41,73,78,37,74,82,75,68,56,69,61,48,72,41,78,60,78,56,46,52,54,52,27,44,43,71,73,45,70,86,57,87,50,43,80,42,73,35,64,67,54,52,52,52,54,47,53,58,50,45,66,74,76,47,82,83,81,75,82,132

Radius of gyration: 17.22 Å; Cα contacts (8 Å, |Δi|>4): 72; chains: 1; bounding box: 33×27×55 Å